Protein AF-A0A545AIR9-F1 (afdb_monomer_lite)

Foldseek 3Di:
DPPDDLVNLLVVLVPDDLVVLVVVLLVLCQVVVNLVLLVVVVCPQPVVVVCPVPVPPVVVQRPGSVSSVVVSCVRCPPHNPPCSVVSSVSSSVSCSVRVD

Organism: NCBI:txid2593070

Structure (mmCIF, N/CA/C/O backbone):
data_AF-A0A545AIR9-F1
#
_entry.id   AF-A0A545AIR9-F1
#
loop_
_atom_site.group_PDB
_atom_site.id
_atom_site.type_symbol
_atom_site.label_atom_id
_atom_site.label_alt_id
_atom_site.label_comp_id
_atom_site.label_asym_id
_atom_site.label_entity_id
_atom_site.label_seq_id
_atom_site.pdbx_PDB_ins_code
_atom_site.Cartn_x
_atom_site.Cartn_y
_atom_site.Cartn_z
_atom_site.occupancy
_atom_site.B_iso_or_equiv
_atom_site.auth_seq_id
_atom_site.auth_comp_id
_atom_site.auth_asym_id
_atom_site.auth_atom_id
_atom_site.pdbx_PDB_model_num
ATOM 1 N N . MET A 1 1 ? -27.197 -7.220 1.817 1.00 40.97 1 MET A N 1
ATOM 2 C CA . MET A 1 1 ? -25.726 -7.327 1.922 1.00 40.97 1 MET A CA 1
ATOM 3 C C . MET A 1 1 ? -25.235 -8.193 0.776 1.00 40.97 1 MET A C 1
ATOM 5 O O . MET A 1 1 ? -25.567 -9.371 0.758 1.00 40.97 1 MET A O 1
ATOM 9 N N . ARG A 1 2 ? -24.534 -7.628 -0.218 1.00 50.12 2 ARG A N 1
ATOM 10 C CA . ARG A 1 2 ? -23.769 -8.460 -1.160 1.00 50.12 2 ARG A CA 1
ATOM 11 C C . ARG A 1 2 ? -22.591 -9.009 -0.360 1.00 50.12 2 ARG A C 1
ATOM 13 O O . ARG A 1 2 ? -21.792 -8.217 0.120 1.00 50.12 2 ARG A O 1
ATOM 20 N N . LYS A 1 3 ? -22.534 -10.325 -0.151 1.00 56.06 3 LYS A N 1
ATOM 21 C CA . LYS A 1 3 ? -21.275 -10.964 0.223 1.00 56.06 3 LYS A CA 1
ATOM 22 C C . LYS A 1 3 ? -20.418 -10.914 -1.033 1.00 56.06 3 LYS A C 1
ATOM 24 O O . LYS A 1 3 ? -20.810 -11.475 -2.048 1.00 56.06 3 LYS A O 1
ATOM 29 N N . THR A 1 4 ? -19.368 -10.117 -0.997 1.00 59.84 4 THR A N 1
ATOM 30 C CA . THR A 1 4 ? -18.336 -10.087 -2.022 1.00 59.84 4 THR A CA 1
ATOM 31 C C . THR A 1 4 ? -17.612 -11.434 -1.977 1.00 59.84 4 THR A C 1
ATOM 33 O O . THR A 1 4 ? -17.196 -11.892 -0.910 1.00 59.84 4 THR A O 1
ATOM 36 N N . ASP A 1 5 ? -17.617 -12.157 -3.097 1.00 74.69 5 ASP A N 1
ATOM 37 C CA . ASP A 1 5 ? -16.937 -13.443 -3.213 1.00 74.69 5 ASP A CA 1
ATOM 38 C C . ASP A 1 5 ? -15.429 -13.178 -3.334 1.00 74.69 5 ASP A C 1
ATOM 40 O O . ASP A 1 5 ? -15.006 -12.647 -4.360 1.00 74.69 5 ASP A O 1
ATOM 44 N N . PRO A 1 6 ? -14.585 -13.594 -2.372 1.00 71.75 6 PRO A N 1
ATOM 45 C CA . PRO A 1 6 ? -13.173 -13.195 -2.333 1.00 71.75 6 PRO A CA 1
ATOM 46 C C . PRO A 1 6 ? -12.377 -13.618 -3.579 1.00 71.75 6 PRO A C 1
ATOM 48 O O . PRO A 1 6 ? -11.421 -12.94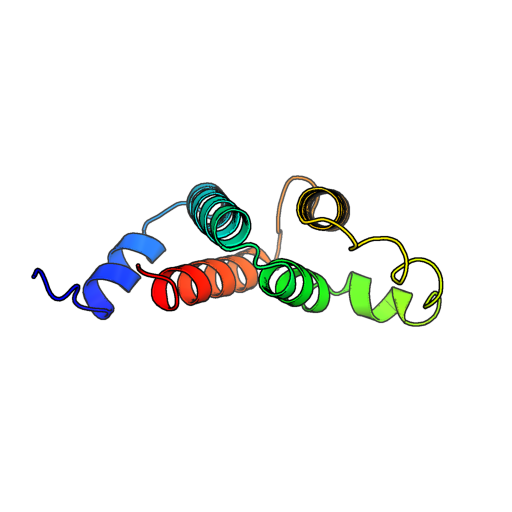6 -3.959 1.00 71.75 6 PRO A O 1
ATOM 51 N N . MET A 1 7 ? -12.779 -14.703 -4.254 1.00 73.25 7 MET A N 1
ATOM 52 C CA . MET A 1 7 ? -12.196 -15.094 -5.546 1.00 73.25 7 MET A CA 1
ATOM 53 C C . MET A 1 7 ? -12.572 -14.133 -6.684 1.00 73.25 7 MET A C 1
ATOM 55 O O . MET A 1 7 ? -11.746 -13.871 -7.555 1.00 73.25 7 MET A O 1
ATOM 59 N N . SER A 1 8 ? -13.794 -13.597 -6.677 1.00 78.31 8 SER A N 1
ATOM 60 C CA . SER A 1 8 ? -14.249 -12.605 -7.656 1.00 78.31 8 SER A CA 1
ATOM 61 C C . SER A 1 8 ? -13.571 -11.254 -7.430 1.00 78.31 8 SER A C 1
ATOM 63 O O . SER A 1 8 ? -13.201 -10.589 -8.399 1.00 78.31 8 SER A O 1
ATOM 65 N N . ASP A 1 9 ? -13.353 -10.859 -6.173 1.00 87.06 9 ASP A N 1
ATOM 66 C CA . ASP A 1 9 ? -12.605 -9.642 -5.846 1.00 87.06 9 ASP A CA 1
ATOM 67 C C . ASP A 1 9 ? -11.134 -9.760 -6.245 1.00 87.06 9 ASP A C 1
ATOM 69 O O . ASP A 1 9 ? -10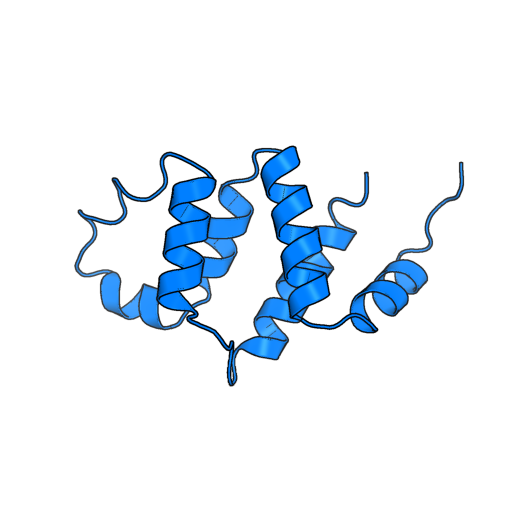.603 -8.847 -6.875 1.00 87.06 9 ASP A O 1
ATOM 73 N N . LEU A 1 10 ? -10.494 -10.904 -5.974 1.00 90.62 10 LEU A N 1
ATOM 74 C CA . LEU A 1 10 ? -9.121 -11.162 -6.410 1.00 90.62 10 LEU A CA 1
ATOM 75 C C . LEU A 1 10 ? -8.991 -11.058 -7.934 1.00 90.62 10 LEU A C 1
ATOM 77 O O . LEU A 1 10 ? -8.132 -10.328 -8.412 1.00 90.62 10 LEU A O 1
ATOM 81 N N . ALA A 1 11 ? -9.866 -11.722 -8.694 1.00 90.88 11 ALA A N 1
ATOM 82 C CA . ALA A 1 11 ? -9.840 -11.656 -10.157 1.00 90.88 11 ALA A CA 1
ATOM 83 C C . ALA A 1 11 ? -10.090 -10.231 -10.689 1.00 90.88 11 ALA A C 1
ATOM 85 O O . ALA A 1 11 ? -9.492 -9.818 -11.680 1.00 90.88 11 ALA A O 1
ATOM 86 N N . THR A 1 12 ? -10.952 -9.462 -10.017 1.00 93.00 12 THR A N 1
ATOM 87 C CA . THR A 1 12 ? -11.232 -8.065 -10.380 1.00 93.00 12 THR A CA 1
ATOM 88 C C . THR A 1 12 ? -10.027 -7.165 -10.124 1.00 93.00 12 THR A C 1
ATOM 90 O O . THR A 1 12 ? -9.734 -6.292 -10.938 1.00 93.00 12 THR A O 1
ATOM 93 N N . LEU A 1 13 ? -9.332 -7.361 -9.002 1.00 94.75 13 LEU A N 1
ATOM 94 C CA . LEU A 1 13 ? -8.137 -6.599 -8.649 1.00 94.75 13 LEU A CA 1
ATOM 95 C C . LEU A 1 13 ? -6.941 -6.981 -9.527 1.00 94.75 13 LEU A C 1
ATOM 97 O O . LEU A 1 13 ? -6.238 -6.097 -10.005 1.00 94.75 13 LEU A O 1
ATOM 101 N N . ASP A 1 14 ? -6.735 -8.269 -9.791 1.00 94.06 14 ASP A N 1
ATOM 102 C CA . ASP A 1 14 ? -5.619 -8.759 -10.609 1.00 94.06 14 ASP A CA 1
ATOM 103 C C . ASP A 1 14 ? -5.678 -8.243 -12.058 1.00 94.06 14 ASP A C 1
ATOM 105 O O . ASP A 1 14 ? -4.648 -7.975 -12.676 1.00 94.06 14 ASP A O 1
ATOM 109 N N . ALA A 1 15 ? -6.885 -7.983 -12.571 1.00 95.38 15 ALA A N 1
ATOM 110 C CA . ALA A 1 15 ? -7.100 -7.380 -13.885 1.00 95.38 15 ALA A CA 1
ATOM 111 C C . ALA A 1 15 ? -6.700 -5.888 -13.987 1.00 95.38 15 ALA A C 1
ATOM 113 O O . ALA A 1 15 ? -6.670 -5.342 -15.092 1.00 95.38 15 ALA A O 1
ATOM 114 N N . LEU A 1 16 ? -6.426 -5.200 -12.871 1.00 96.06 16 LEU A N 1
ATOM 115 C CA . LEU A 1 16 ? -6.058 -3.776 -12.857 1.00 96.06 16 LEU A CA 1
ATOM 116 C C . LEU A 1 16 ? -4.583 -3.556 -13.223 1.00 96.06 16 LEU A C 1
ATOM 118 O O . LEU A 1 16 ? -3.766 -4.463 -13.143 1.00 96.06 16 LEU A O 1
ATOM 122 N N . SER A 1 17 ? -4.183 -2.339 -13.595 1.00 95.12 17 SER A N 1
ATOM 123 C CA . SER A 1 17 ? -2.754 -2.011 -13.734 1.00 95.12 17 SER A CA 1
ATOM 124 C C . SER A 1 17 ? -2.077 -1.873 -12.359 1.00 95.12 17 SER A C 1
ATOM 126 O O . SER A 1 17 ? -2.746 -1.750 -11.332 1.00 95.12 17 SER A O 1
ATOM 128 N N . THR A 1 18 ? -0.740 -1.898 -12.313 1.00 93.69 18 THR A N 1
ATOM 129 C CA . THR A 1 18 ? -0.007 -1.790 -11.036 1.00 93.69 18 THR A CA 1
ATOM 130 C C . THR A 1 18 ? -0.224 -0.417 -10.418 1.00 93.69 18 THR A C 1
ATOM 132 O O . THR A 1 18 ? -0.388 -0.289 -9.208 1.00 93.69 18 THR A O 1
ATOM 135 N N . GLU A 1 19 ? -0.277 0.601 -11.273 1.00 93.06 19 GLU A N 1
ATOM 136 C CA . GLU A 1 19 ? -0.619 1.968 -10.910 1.00 93.06 19 GLU A CA 1
ATOM 137 C C . GLU A 1 19 ? -2.023 2.064 -10.299 1.00 93.06 19 GLU A C 1
ATOM 139 O O . GLU A 1 19 ? -2.171 2.618 -9.214 1.00 93.06 19 GLU A O 1
ATOM 144 N N . GLU A 1 20 ? -3.029 1.441 -10.917 1.00 95.31 20 GLU A N 1
ATOM 145 C CA . GLU A 1 20 ? -4.393 1.421 -10.375 1.00 95.31 20 GLU A CA 1
ATOM 146 C C . GLU A 1 20 ? -4.464 0.702 -9.020 1.00 95.31 20 GLU A C 1
ATOM 148 O O . GLU A 1 20 ? -5.152 1.154 -8.101 1.00 95.31 20 GLU A O 1
ATOM 153 N N . LEU A 1 21 ? -3.746 -0.416 -8.870 1.00 96.31 21 LEU A N 1
ATOM 154 C CA . LEU A 1 21 ? -3.654 -1.148 -7.605 1.00 96.31 21 LEU A CA 1
ATOM 155 C C . LEU A 1 21 ? -3.004 -0.306 -6.508 1.00 96.31 21 LEU A C 1
ATOM 157 O O . LEU A 1 21 ? -3.536 -0.223 -5.398 1.00 96.31 21 LEU A O 1
ATOM 161 N N . ARG A 1 22 ? -1.885 0.347 -6.830 1.00 94.75 22 ARG A N 1
ATOM 162 C CA . ARG A 1 22 ? -1.175 1.253 -5.929 1.00 94.75 22 ARG A CA 1
ATOM 163 C C . ARG A 1 22 ? -2.078 2.384 -5.479 1.00 94.75 22 ARG A C 1
ATOM 165 O O . ARG A 1 22 ? -2.214 2.602 -4.282 1.00 94.75 22 ARG A O 1
ATOM 172 N N . ASP A 1 23 ? -2.698 3.091 -6.414 1.00 95.00 23 ASP A N 1
ATOM 173 C CA 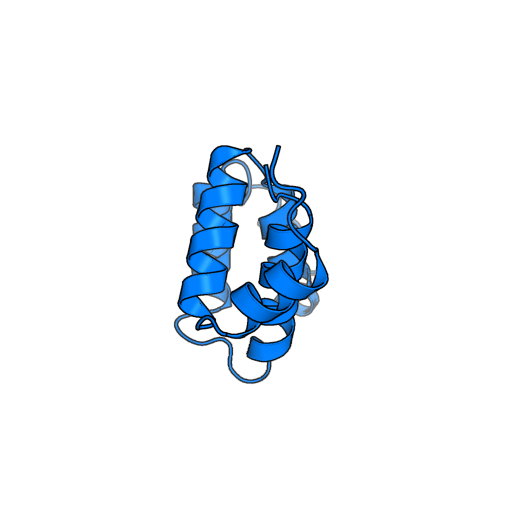. ASP A 1 23 ? -3.476 4.286 -6.106 1.00 95.00 23 ASP A CA 1
ATOM 174 C C . ASP A 1 23 ? -4.684 3.938 -5.224 1.00 95.00 23 ASP A C 1
ATOM 176 O O . ASP A 1 23 ? -4.967 4.638 -4.246 1.00 95.00 23 ASP A O 1
ATOM 180 N N . ARG A 1 24 ? -5.338 2.795 -5.479 1.00 95.94 24 ARG A N 1
ATOM 181 C CA . ARG A 1 24 ? -6.405 2.275 -4.610 1.00 95.94 24 ARG A CA 1
ATOM 182 C C . ARG A 1 24 ? -5.890 1.898 -3.224 1.00 95.94 24 ARG A C 1
ATOM 184 O O . ARG A 1 24 ? -6.498 2.305 -2.234 1.00 95.94 24 ARG A O 1
ATOM 191 N N . ALA A 1 25 ? -4.788 1.151 -3.135 1.00 96.00 25 ALA A N 1
ATOM 192 C CA . ALA A 1 25 ? -4.213 0.735 -1.856 1.00 96.00 25 ALA A CA 1
ATOM 193 C C . ALA A 1 25 ? -3.752 1.947 -1.029 1.00 96.00 25 ALA A C 1
ATOM 195 O O . ALA A 1 25 ? -4.062 2.040 0.156 1.00 96.00 25 ALA A O 1
ATOM 196 N N . PHE A 1 26 ? -3.111 2.927 -1.666 1.00 95.38 26 PHE A N 1
ATOM 197 C CA . PHE A 1 26 ? -2.612 4.148 -1.033 1.00 95.38 26 PHE A CA 1
ATOM 198 C C . PHE A 1 26 ? -3.760 5.033 -0.558 1.00 95.38 26 PHE A C 1
ATOM 200 O O . PHE A 1 26 ? -3.741 5.509 0.574 1.00 95.38 26 PHE A O 1
ATOM 207 N N . SER A 1 27 ? -4.787 5.225 -1.392 1.00 95.00 27 SER A N 1
ATOM 208 C CA . SER A 1 27 ? -5.993 5.963 -1.007 1.00 95.00 27 SER A CA 1
ATOM 209 C C . SER A 1 27 ? -6.670 5.322 0.207 1.00 95.00 27 SER A C 1
ATOM 211 O O . SER A 1 27 ? -7.054 6.011 1.158 1.00 95.00 27 SER A O 1
ATOM 213 N N . ARG A 1 28 ? -6.753 3.987 0.214 1.00 95.06 28 ARG A N 1
ATOM 214 C CA . ARG A 1 28 ? -7.336 3.210 1.306 1.00 95.06 28 ARG A CA 1
ATOM 215 C C . ARG A 1 28 ? -6.525 3.325 2.594 1.00 95.06 28 ARG A C 1
ATOM 217 O O . ARG A 1 28 ? -7.100 3.677 3.622 1.00 95.06 28 ARG A O 1
ATOM 224 N N . ALA A 1 29 ? -5.217 3.101 2.524 1.00 94.62 29 ALA A N 1
ATOM 225 C CA . ALA A 1 29 ? -4.310 3.213 3.662 1.00 94.62 29 ALA A CA 1
ATOM 226 C C . ALA A 1 29 ? -4.302 4.633 4.238 1.00 94.62 29 ALA A C 1
ATOM 228 O O . ALA A 1 29 ? -4.437 4.817 5.446 1.00 94.62 29 ALA A O 1
ATOM 229 N N . ARG A 1 30 ? -4.274 5.658 3.376 1.00 93.25 30 ARG A N 1
ATOM 230 C CA . ARG A 1 30 ? -4.367 7.066 3.787 1.00 93.25 30 ARG A CA 1
ATOM 231 C C . ARG A 1 30 ? -5.671 7.368 4.520 1.00 93.25 30 ARG A C 1
ATOM 233 O O . ARG A 1 30 ? -5.647 8.054 5.536 1.00 93.25 30 ARG A O 1
ATOM 240 N N . LYS A 1 31 ? -6.804 6.862 4.024 1.00 92.50 31 LYS A N 1
ATOM 241 C CA . LYS A 1 31 ? -8.117 7.056 4.658 1.00 92.50 31 LYS A CA 1
ATOM 242 C C . LYS A 1 31 ? -8.197 6.398 6.040 1.00 92.50 31 LYS A C 1
ATOM 244 O O . LYS A 1 31 ? -8.860 6.941 6.918 1.00 92.50 31 LYS A O 1
ATOM 249 N N . HIS A 1 32 ? -7.538 5.255 6.218 1.00 90.81 32 HIS A N 1
ATOM 250 C CA . HIS A 1 32 ? -7.519 4.503 7.478 1.00 90.81 32 HIS A CA 1
ATOM 251 C C . HIS A 1 32 ? -6.395 4.907 8.435 1.00 90.81 32 HIS A C 1
ATOM 253 O O . HIS A 1 32 ? -6.377 4.453 9.573 1.00 90.81 32 HIS A O 1
ATOM 259 N N . GLY A 1 33 ? -5.476 5.775 8.011 1.00 91.19 33 GLY A N 1
ATOM 260 C CA . GLY A 1 33 ? -4.340 6.166 8.841 1.00 91.19 33 GLY A CA 1
ATOM 261 C C . GLY A 1 33 ? -3.241 5.099 8.928 1.00 91.19 33 GLY A C 1
ATOM 262 O O . GLY A 1 33 ? -2.461 5.098 9.877 1.00 91.19 33 GLY A O 1
ATOM 263 N N . ASP A 1 34 ? -3.194 4.168 7.976 1.00 92.81 34 ASP A N 1
ATOM 264 C CA . ASP A 1 34 ? -2.363 2.967 8.049 1.00 92.81 34 ASP A CA 1
ATOM 265 C C . ASP A 1 34 ? -0.928 3.236 7.578 1.00 92.81 34 ASP A C 1
ATOM 267 O O . ASP A 1 34 ? -0.545 2.961 6.442 1.00 92.81 34 ASP A O 1
ATOM 271 N N . ILE A 1 35 ? -0.129 3.815 8.473 1.00 89.62 35 ILE A N 1
ATOM 272 C CA . ILE A 1 35 ? 1.303 4.064 8.253 1.00 89.62 35 ILE A CA 1
ATOM 273 C C . ILE A 1 35 ? 2.081 2.737 8.137 1.00 89.62 35 ILE A C 1
ATOM 275 O O . ILE A 1 35 ? 3.060 2.655 7.395 1.00 89.62 35 ILE A O 1
ATOM 279 N N . GLY A 1 36 ? 1.627 1.683 8.826 1.00 88.88 36 GLY A N 1
ATOM 280 C CA . GLY A 1 36 ? 2.278 0.370 8.843 1.00 88.88 36 GLY A CA 1
ATOM 281 C C . GLY A 1 36 ? 2.291 -0.313 7.476 1.00 88.88 36 GLY A C 1
ATOM 282 O O . GLY A 1 36 ? 3.285 -0.942 7.115 1.00 88.88 36 GLY A O 1
ATOM 283 N N . PHE A 1 37 ? 1.235 -0.129 6.678 1.00 92.69 37 PHE A N 1
ATOM 284 C CA . PHE A 1 37 ? 1.199 -0.588 5.290 1.00 92.69 37 PHE A CA 1
ATOM 285 C C . PHE A 1 37 ? 2.384 -0.062 4.467 1.00 92.69 37 PHE A C 1
ATOM 287 O O . PHE A 1 37 ? 3.061 -0.841 3.796 1.00 92.69 37 PHE A O 1
ATOM 294 N N . PHE A 1 38 ? 2.674 1.239 4.543 1.00 91.12 38 PHE A N 1
ATOM 295 C CA . PHE A 1 38 ? 3.759 1.846 3.769 1.00 91.12 38 PHE A CA 1
ATOM 296 C C . PHE A 1 38 ? 5.135 1.375 4.241 1.00 91.12 38 PHE A C 1
ATOM 298 O O . PHE A 1 38 ? 5.988 1.063 3.410 1.00 91.12 38 PHE A O 1
ATOM 305 N N . TRP A 1 39 ? 5.333 1.239 5.555 1.00 87.81 39 TRP A N 1
ATOM 306 C CA . TRP A 1 39 ? 6.564 0.662 6.094 1.00 87.81 39 TRP A CA 1
ATOM 307 C C . TRP A 1 39 ? 6.789 -0.765 5.614 1.00 87.81 39 TRP A C 1
ATOM 309 O O . TRP A 1 39 ? 7.879 -1.081 5.147 1.00 87.81 39 TRP A O 1
ATOM 319 N N . ASN A 1 40 ? 5.742 -1.592 5.604 1.00 88.50 40 ASN A N 1
ATOM 320 C CA . ASN A 1 40 ? 5.859 -2.961 5.117 1.00 88.50 40 ASN A CA 1
ATOM 321 C C . ASN A 1 40 ? 6.248 -3.043 3.634 1.00 88.50 40 ASN A C 1
ATOM 323 O O . ASN A 1 40 ? 6.878 -4.014 3.216 1.00 88.50 40 ASN A O 1
ATOM 327 N N . LEU A 1 41 ? 5.863 -2.055 2.824 1.00 89.81 41 LEU A N 1
ATOM 328 C CA . LEU A 1 41 ? 6.311 -1.967 1.437 1.00 89.81 41 LEU A CA 1
ATOM 329 C C . LEU A 1 41 ? 7.790 -1.575 1.352 1.00 89.81 41 LEU A C 1
ATOM 331 O O . LEU A 1 41 ? 8.539 -2.200 0.602 1.00 89.81 41 LEU A O 1
ATOM 335 N N . ILE A 1 42 ? 8.217 -0.582 2.137 1.00 86.06 42 ILE A N 1
ATOM 336 C CA . ILE A 1 42 ? 9.607 -0.109 2.172 1.00 86.06 42 ILE A CA 1
ATOM 337 C C . ILE A 1 42 ? 10.549 -1.222 2.641 1.00 86.06 42 ILE A C 1
ATOM 339 O O . ILE A 1 42 ? 11.571 -1.458 2.007 1.00 86.06 42 ILE A O 1
ATOM 343 N N . GLU A 1 43 ? 10.192 -1.985 3.673 1.00 82.75 43 GLU A N 1
ATOM 344 C CA . GLU A 1 43 ? 11.000 -3.107 4.183 1.00 82.75 43 GLU A CA 1
ATOM 345 C C . GLU A 1 43 ? 11.260 -4.209 3.141 1.00 82.75 43 GLU A C 1
ATOM 347 O O . GLU A 1 43 ? 12.213 -4.979 3.263 1.00 82.75 43 GLU A O 1
ATOM 352 N N . ARG A 1 44 ? 10.428 -4.298 2.097 1.00 82.06 44 ARG A N 1
ATOM 353 C CA . ARG A 1 44 ? 10.600 -5.270 1.006 1.00 82.06 44 ARG A CA 1
ATOM 354 C C . ARG A 1 44 ? 11.614 -4.815 -0.042 1.00 82.06 44 ARG A C 1
ATOM 356 O O . ARG A 1 44 ? 12.040 -5.641 -0.847 1.00 82.06 44 ARG A O 1
ATOM 363 N N . LEU A 1 45 ? 11.992 -3.536 -0.059 1.00 78.12 45 LEU A N 1
ATOM 364 C CA . LEU A 1 45 ? 12.966 -3.009 -1.010 1.00 78.12 45 LEU A CA 1
ATOM 365 C C . LEU A 1 45 ? 14.391 -3.453 -0.638 1.00 78.12 45 LEU A C 1
ATOM 367 O O . LEU A 1 45 ? 14.767 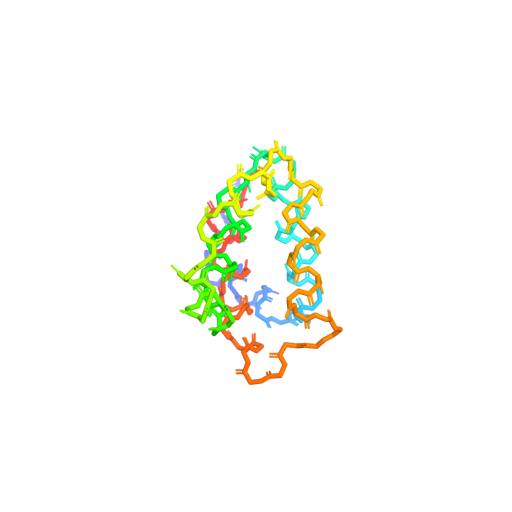-3.405 0.533 1.00 78.12 45 LEU A O 1
ATOM 371 N N . PRO A 1 46 ? 15.231 -3.826 -1.623 1.00 66.38 46 PRO A N 1
ATOM 372 C CA . PRO A 1 46 ? 16.618 -4.217 -1.366 1.00 66.38 46 PRO A CA 1
ATOM 373 C C . PRO A 1 46 ? 17.449 -3.075 -0.756 1.00 66.38 46 PRO A C 1
ATOM 375 O O . PRO A 1 46 ? 18.335 -3.339 0.052 1.00 66.38 46 PRO A O 1
ATOM 378 N N . ALA A 1 47 ? 17.122 -1.816 -1.073 1.00 59.94 47 ALA A N 1
ATOM 379 C CA . ALA A 1 47 ? 17.767 -0.628 -0.507 1.00 59.94 47 ALA A CA 1
ATOM 380 C C . ALA A 1 47 ? 17.625 -0.519 1.024 1.00 59.94 47 ALA A C 1
ATOM 382 O O . ALA A 1 47 ? 18.478 0.081 1.668 1.00 59.94 47 ALA A O 1
ATOM 383 N N . SER A 1 48 ? 16.602 -1.144 1.611 1.00 55.75 48 SER A N 1
ATOM 384 C CA . SER A 1 48 ? 16.342 -1.132 3.056 1.00 55.75 48 SER A CA 1
ATOM 385 C C . SER A 1 48 ? 17.315 -2.004 3.857 1.00 55.75 48 SER A C 1
ATOM 387 O O . SER A 1 48 ? 17.425 -1.831 5.064 1.00 55.75 48 SER A O 1
ATOM 389 N N . ARG A 1 49 ? 18.036 -2.928 3.202 1.00 51.00 49 ARG A N 1
ATOM 390 C CA . ARG A 1 49 ? 19.069 -3.772 3.839 1.00 51.00 49 ARG A CA 1
ATOM 391 C C . ARG A 1 49 ? 20.459 -3.138 3.836 1.00 51.00 49 ARG A C 1
ATOM 393 O O . ARG A 1 49 ? 21.266 -3.405 4.715 1.00 51.00 49 ARG A O 1
ATOM 400 N N . GLU A 1 50 ? 20.746 -2.272 2.868 1.00 47.12 50 GLU A N 1
ATOM 401 C CA . GLU A 1 50 ? 22.045 -1.587 2.778 1.00 47.12 50 GLU A CA 1
ATOM 402 C C . GLU A 1 50 ? 22.118 -0.381 3.741 1.00 47.12 50 GLU A C 1
ATOM 404 O O . GLU A 1 50 ? 23.202 0.070 4.113 1.00 47.12 50 GLU A O 1
ATOM 409 N N . THR A 1 51 ? 20.966 0.141 4.176 1.00 47.16 51 THR A N 1
ATOM 410 C CA . THR A 1 51 ? 20.840 1.293 5.084 1.00 47.16 51 THR A CA 1
ATOM 411 C C . THR A 1 51 ? 20.691 0.917 6.559 1.00 47.16 51 THR A C 1
ATOM 413 O O . THR A 1 51 ? 20.613 1.819 7.391 1.00 47.16 51 THR A O 1
ATOM 416 N N . GLU A 1 52 ? 20.771 -0.372 6.923 1.00 48.91 52 GLU A N 1
ATOM 417 C CA . GLU A 1 52 ? 20.832 -0.841 8.326 1.00 48.91 52 GLU A CA 1
ATOM 418 C C . GLU A 1 52 ? 22.061 -0.281 9.087 1.00 48.91 52 GLU A C 1
ATOM 420 O O . GLU A 1 52 ? 22.176 -0.415 10.301 1.00 48.91 52 GLU A O 1
ATOM 425 N N . SER A 1 53 ? 22.980 0.390 8.381 1.00 48.28 53 SER A N 1
ATOM 426 C CA . SER A 1 53 ? 24.123 1.116 8.952 1.00 48.28 53 SER A CA 1
ATOM 427 C C . SER A 1 53 ? 23.839 2.594 9.283 1.00 48.28 53 SER A C 1
ATOM 429 O O . SER A 1 53 ? 24.727 3.263 9.806 1.00 48.28 53 SER A O 1
ATOM 431 N N . ASN A 1 54 ? 22.652 3.134 8.966 1.00 45.00 54 ASN A N 1
ATOM 432 C CA . ASN A 1 54 ? 22.322 4.561 9.126 1.00 45.00 54 ASN A CA 1
ATOM 433 C C . ASN A 1 54 ? 20.987 4.777 9.875 1.00 45.00 54 ASN A C 1
ATOM 435 O O . ASN A 1 54 ? 20.128 5.563 9.468 1.00 45.00 54 ASN A O 1
ATOM 439 N N . ASP A 1 55 ? 20.848 4.048 10.986 1.00 52.91 55 ASP A N 1
ATOM 440 C CA . ASP A 1 55 ? 19.689 3.929 11.892 1.00 52.91 55 ASP A CA 1
ATOM 441 C C . ASP A 1 55 ? 19.160 5.269 12.465 1.00 52.91 55 ASP A C 1
ATOM 443 O O . ASP A 1 55 ? 18.048 5.347 12.978 1.00 52.91 55 ASP A O 1
ATOM 447 N N . GLU A 1 56 ? 19.905 6.370 12.331 1.00 50.81 56 GLU A N 1
ATOM 448 C CA . GLU A 1 56 ? 19.532 7.675 12.897 1.00 50.81 56 GLU A CA 1
ATOM 449 C C . GLU A 1 56 ? 18.553 8.484 12.017 1.00 50.81 56 GLU A C 1
ATOM 451 O O . GLU A 1 56 ? 17.736 9.247 12.535 1.00 50.81 56 GLU A O 1
ATOM 456 N N . SER A 1 57 ? 18.578 8.322 10.687 1.00 50.97 57 SER A N 1
ATOM 457 C CA . SER A 1 57 ? 17.779 9.174 9.782 1.00 50.97 57 SER A CA 1
ATOM 458 C C . SER A 1 57 ? 16.358 8.645 9.533 1.00 50.97 57 SER A C 1
ATOM 460 O O . SER A 1 57 ? 15.420 9.435 9.385 1.00 50.97 57 SER A O 1
ATOM 462 N N . LEU A 1 58 ? 16.167 7.321 9.576 1.00 53.47 58 LEU A N 1
ATOM 463 C CA . LEU A 1 58 ? 14.851 6.681 9.435 1.00 53.47 58 LEU A CA 1
ATOM 464 C C . LEU A 1 58 ? 13.949 6.903 10.660 1.00 53.47 58 LEU A C 1
ATOM 466 O O . LEU A 1 58 ? 12.732 6.882 10.525 1.00 53.47 58 LEU A O 1
ATOM 470 N N . GLY A 1 59 ? 14.516 7.194 11.837 1.00 51.31 59 GLY A N 1
ATOM 471 C CA . GLY A 1 59 ? 13.738 7.525 13.037 1.00 51.31 59 GLY A CA 1
ATOM 472 C C . GLY A 1 59 ? 12.972 8.854 12.946 1.00 51.31 59 GLY A C 1
ATOM 473 O O . GLY A 1 59 ? 12.034 9.069 13.710 1.00 51.31 59 GLY A O 1
ATOM 474 N N . THR A 1 60 ? 13.346 9.739 12.010 1.00 53.75 60 THR A N 1
ATOM 475 C CA . THR A 1 60 ? 12.659 11.025 11.775 1.00 53.75 60 THR A CA 1
ATOM 476 C C . THR A 1 60 ? 11.703 10.961 10.579 1.00 53.75 60 THR A C 1
ATOM 478 O O . THR A 1 60 ? 10.606 11.519 10.640 1.00 53.75 60 THR A O 1
ATOM 481 N N . VAL A 1 61 ? 12.085 10.258 9.505 1.00 58.88 61 VAL A N 1
ATOM 482 C CA . VAL A 1 61 ? 11.249 10.066 8.309 1.00 58.88 61 VAL A CA 1
ATOM 483 C C . VAL A 1 61 ? 10.181 9.019 8.614 1.00 58.88 61 VAL A C 1
ATOM 485 O O . VAL A 1 61 ? 10.485 7.839 8.693 1.00 58.88 61 VAL A O 1
ATOM 488 N N . GLY A 1 62 ? 8.925 9.432 8.803 1.00 61.88 62 GLY A N 1
ATOM 489 C CA . GLY A 1 62 ? 7.849 8.489 9.149 1.00 61.88 62 GLY A CA 1
ATOM 490 C C . GLY A 1 62 ? 6.775 8.991 10.099 1.00 61.88 62 GLY A C 1
ATOM 491 O O . GLY A 1 62 ? 5.839 8.250 10.397 1.00 61.88 62 GLY A O 1
ATOM 492 N N . SER A 1 63 ? 6.898 10.228 10.581 1.00 71.00 63 SER A N 1
ATOM 493 C CA . SER A 1 63 ? 5.926 10.809 11.513 1.00 71.00 63 SER A CA 1
ATOM 494 C C . SER A 1 63 ? 4.552 11.043 10.869 1.00 71.00 63 SER A C 1
ATOM 496 O O . SER A 1 63 ? 3.546 11.103 11.577 1.00 71.00 63 SER A O 1
ATOM 498 N N . SER A 1 64 ? 4.487 11.121 9.533 1.00 87.06 64 SER A N 1
ATOM 499 C CA . SER A 1 64 ? 3.254 11.341 8.770 1.00 87.06 64 SER A CA 1
ATOM 500 C C . SER A 1 64 ? 3.129 10.414 7.556 1.00 87.06 64 SER A C 1
ATOM 502 O O . SER A 1 64 ? 4.118 10.048 6.922 1.00 87.06 64 SER A O 1
ATOM 504 N N . ILE A 1 65 ? 1.886 10.123 7.150 1.00 88.56 65 ILE A N 1
ATOM 505 C CA . ILE A 1 65 ? 1.574 9.332 5.940 1.00 88.56 65 ILE A CA 1
ATOM 506 C C . ILE A 1 65 ? 2.175 9.961 4.674 1.00 88.56 65 ILE A C 1
ATOM 508 O O . ILE A 1 65 ? 2.678 9.258 3.805 1.00 88.56 65 ILE A O 1
ATOM 512 N N . GLU A 1 66 ? 2.167 11.290 4.570 1.00 90.25 66 GLU A N 1
ATOM 513 C CA . GLU A 1 66 ? 2.718 11.969 3.392 1.00 90.25 66 GLU A CA 1
ATOM 514 C C . GLU A 1 66 ? 4.243 11.830 3.303 1.00 90.25 66 GLU A C 1
ATOM 516 O O . GLU A 1 66 ? 4.780 11.714 2.203 1.00 90.25 66 GLU A O 1
ATOM 521 N N . GLU A 1 67 ? 4.934 11.794 4.445 1.00 88.31 67 GLU A N 1
ATOM 522 C CA . GLU A 1 67 ? 6.389 11.619 4.497 1.00 88.31 67 GLU A CA 1
ATOM 523 C C . GLU A 1 67 ? 6.781 10.212 4.047 1.00 88.31 67 GLU A C 1
ATOM 525 O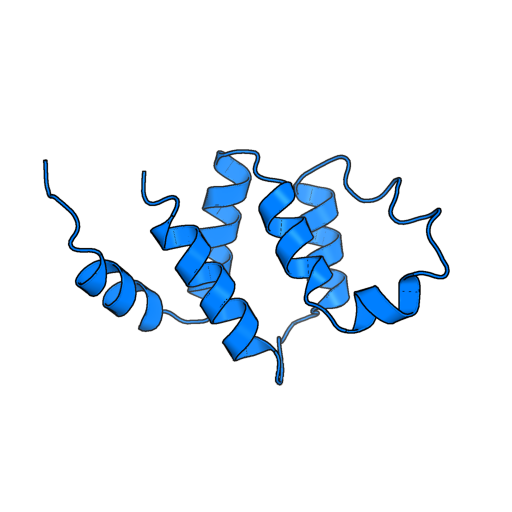 O . GLU A 1 67 ? 7.660 10.063 3.200 1.00 88.31 67 GLU A O 1
ATOM 530 N N . VAL A 1 68 ? 6.081 9.181 4.535 1.00 87.94 68 VAL A N 1
ATOM 531 C CA . VAL A 1 68 ? 6.362 7.795 4.133 1.00 87.94 68 VAL A CA 1
ATOM 532 C C . VAL A 1 68 ? 5.978 7.530 2.668 1.00 87.94 68 VAL A C 1
ATOM 534 O O . VAL A 1 68 ? 6.685 6.805 1.972 1.00 87.94 68 VAL A O 1
ATOM 537 N N . ILE A 1 69 ? 4.925 8.174 2.143 1.00 90.06 69 ILE A N 1
ATOM 538 C CA . ILE A 1 69 ? 4.600 8.139 0.704 1.00 90.06 69 ILE A CA 1
ATOM 539 C C . ILE A 1 69 ? 5.695 8.824 -0.125 1.00 90.06 69 ILE A C 1
ATOM 541 O O . ILE A 1 69 ? 6.035 8.340 -1.208 1.00 90.06 69 ILE A O 1
ATOM 545 N N . GLY A 1 70 ? 6.235 9.946 0.357 1.00 89.31 70 GLY A N 1
ATOM 546 C CA . GLY A 1 70 ? 7.357 10.641 -0.273 1.00 89.31 70 GLY A CA 1
ATOM 547 C C . GLY A 1 70 ? 8.600 9.756 -0.348 1.00 89.31 70 GLY A C 1
ATOM 548 O O . GLY A 1 70 ? 9.146 9.571 -1.434 1.00 89.31 70 GLY A O 1
ATOM 549 N N . LEU A 1 71 ? 8.971 9.135 0.776 1.00 86.75 71 LEU A N 1
ATOM 550 C CA . LEU A 1 71 ? 10.085 8.188 0.854 1.00 86.75 71 LEU A CA 1
ATOM 551 C C . LEU A 1 71 ? 9.882 7.000 -0.093 1.00 86.75 71 LEU A C 1
ATOM 553 O O . LEU A 1 71 ? 10.779 6.651 -0.852 1.00 86.75 71 LEU A O 1
ATOM 557 N N . TRP A 1 72 ? 8.685 6.409 -0.105 1.00 87.38 72 TRP A N 1
ATOM 558 C CA . TRP A 1 72 ? 8.352 5.332 -1.035 1.00 87.38 72 TRP A CA 1
ATOM 559 C C . TRP A 1 72 ? 8.608 5.734 -2.493 1.00 87.38 72 TRP A C 1
ATOM 561 O O . TRP A 1 72 ? 9.265 4.999 -3.225 1.00 87.38 72 TRP A O 1
ATOM 571 N N . ARG A 1 73 ? 8.140 6.918 -2.911 1.00 88.00 73 ARG A N 1
ATOM 572 C CA . ARG A 1 73 ? 8.352 7.425 -4.278 1.00 88.00 73 ARG A CA 1
ATOM 573 C C . ARG A 1 73 ? 9.822 7.660 -4.597 1.00 88.00 73 ARG A C 1
ATOM 575 O O . ARG A 1 73 ? 10.221 7.420 -5.730 1.00 88.00 73 ARG A O 1
ATOM 582 N N . GLU A 1 74 ? 10.606 8.133 -3.636 1.00 86.50 74 GLU A N 1
ATOM 583 C CA . GLU A 1 74 ? 12.045 8.325 -3.814 1.00 86.50 74 GLU A CA 1
ATOM 584 C C . GLU A 1 74 ? 12.761 6.986 -4.023 1.00 86.50 74 GLU A C 1
ATOM 586 O O . GLU A 1 74 ? 13.549 6.848 -4.957 1.00 86.50 74 GLU A O 1
ATOM 591 N N . LEU A 1 75 ? 12.426 5.978 -3.212 1.00 83.75 75 LEU A N 1
ATOM 592 C CA . LEU A 1 75 ? 13.056 4.661 -3.277 1.00 83.75 75 LEU A CA 1
ATOM 593 C C . LEU A 1 75 ? 12.642 3.853 -4.513 1.00 83.75 75 LEU A C 1
ATOM 595 O O . LEU A 1 75 ? 13.453 3.094 -5.042 1.00 83.75 75 LEU A O 1
ATOM 599 N N . THR A 1 76 ? 11.394 3.985 -4.973 1.00 83.25 76 THR A N 1
ATOM 600 C CA . THR A 1 76 ? 10.910 3.259 -6.159 1.00 83.25 76 THR A CA 1
ATOM 601 C C . THR A 1 76 ? 11.073 4.035 -7.459 1.00 83.25 76 THR A C 1
ATOM 603 O O . THR A 1 76 ? 11.018 3.450 -8.532 1.00 83.25 76 THR A O 1
ATOM 606 N N . GLY A 1 77 ? 11.215 5.359 -7.411 1.00 82.88 77 GLY A N 1
ATOM 607 C CA . GLY A 1 77 ? 11.184 6.196 -8.607 1.00 82.88 77 GLY A CA 1
ATOM 608 C C . GLY A 1 77 ? 9.868 6.060 -9.386 1.00 82.88 77 GLY A C 1
ATOM 609 O O . GLY A 1 77 ? 8.776 6.085 -8.811 1.00 82.88 77 GLY A O 1
ATOM 610 N N . HIS A 1 78 ? 9.975 5.944 -10.713 1.00 75.81 78 HIS A N 1
ATOM 611 C CA . HIS A 1 78 ? 8.834 5.897 -11.638 1.00 75.81 78 HIS A CA 1
ATOM 612 C C . HIS A 1 78 ? 8.406 4.480 -12.052 1.00 75.81 78 HIS A C 1
ATOM 614 O O . HIS A 1 78 ? 7.351 4.345 -12.667 1.00 75.81 78 HIS A O 1
ATOM 620 N N . ASP A 1 79 ? 9.197 3.452 -11.739 1.00 78.88 79 ASP A N 1
ATOM 621 C CA . ASP A 1 79 ? 8.966 2.074 -12.179 1.00 78.88 79 ASP A CA 1
ATOM 622 C C . ASP A 1 79 ? 9.442 1.069 -11.122 1.00 78.88 79 ASP A C 1
ATOM 624 O O . ASP A 1 79 ? 10.394 1.331 -10.392 1.00 78.88 79 ASP A O 1
ATOM 628 N N . TYR A 1 80 ? 8.782 -0.086 -11.032 1.00 83.00 80 TYR A N 1
ATOM 629 C CA . TYR A 1 80 ? 9.108 -1.112 -10.035 1.00 83.00 80 TYR A CA 1
ATOM 630 C C . TYR A 1 80 ? 10.110 -2.161 -10.527 1.00 83.00 80 TYR A C 1
ATOM 632 O O . TYR A 1 80 ? 10.584 -2.967 -9.720 1.00 83.00 80 TYR A O 1
ATOM 640 N N . GLY A 1 81 ? 10.429 -2.177 -11.823 1.00 85.94 81 GLY A N 1
ATOM 641 C CA . GLY A 1 81 ? 11.302 -3.159 -12.452 1.00 85.94 81 GLY A CA 1
ATOM 642 C C . GLY A 1 81 ? 10.928 -4.591 -12.070 1.00 85.94 81 GLY A C 1
ATOM 643 O O . GLY A 1 81 ? 9.756 -4.968 -12.027 1.00 85.94 81 GLY A O 1
ATOM 644 N N . ASP A 1 82 ? 11.934 -5.381 -11.699 1.00 86.94 82 ASP A N 1
ATOM 645 C CA . ASP A 1 82 ? 11.762 -6.782 -11.297 1.00 86.94 82 ASP A CA 1
ATOM 646 C C . ASP A 1 82 ? 10.936 -6.971 -10.009 1.00 86.94 82 ASP A C 1
ATOM 648 O O . ASP A 1 82 ? 10.496 -8.082 -9.712 1.00 86.94 82 ASP A O 1
ATOM 652 N N . GLN A 1 83 ? 10.715 -5.907 -9.227 1.00 86.06 83 GLN A N 1
ATOM 653 C CA . GLN A 1 83 ? 9.911 -5.955 -8.002 1.00 86.06 83 GLN A CA 1
ATOM 654 C C . GLN A 1 83 ? 8.418 -5.711 -8.258 1.00 86.06 83 GLN A C 1
ATOM 656 O O . GLN A 1 83 ? 7.612 -5.874 -7.338 1.00 86.06 83 GLN A O 1
ATOM 661 N N . GLU A 1 84 ? 8.018 -5.363 -9.489 1.00 90.25 84 GLU A N 1
ATOM 662 C CA . GLU A 1 84 ? 6.616 -5.097 -9.827 1.00 90.25 84 GLU A CA 1
ATOM 663 C C . GLU A 1 84 ? 5.658 -6.217 -9.374 1.00 90.25 84 GLU A C 1
ATOM 665 O O . GLU A 1 84 ? 4.668 -5.908 -8.699 1.00 90.25 84 GLU A O 1
ATOM 670 N N . PRO A 1 85 ? 5.929 -7.513 -9.643 1.00 92.38 85 PRO A N 1
ATOM 671 C CA . PRO A 1 85 ? 5.016 -8.584 -9.247 1.00 92.38 85 PRO A CA 1
ATOM 672 C C . PRO A 1 85 ? 4.856 -8.695 -7.726 1.00 92.38 85 PRO A C 1
ATOM 674 O O . PRO A 1 85 ? 3.765 -8.988 -7.232 1.00 92.38 85 PRO A O 1
ATOM 677 N N . LEU A 1 86 ? 5.928 -8.425 -6.972 1.00 91.38 86 LEU A N 1
ATOM 678 C CA . LEU A 1 86 ? 5.917 -8.459 -5.511 1.00 91.38 86 LEU A CA 1
ATOM 679 C C . LEU A 1 86 ? 5.041 -7.336 -4.942 1.00 91.38 86 LEU A C 1
ATOM 681 O O . LEU A 1 86 ? 4.234 -7.580 -4.041 1.00 91.38 86 LEU A O 1
ATOM 685 N N . PHE A 1 87 ? 5.164 -6.121 -5.480 1.00 92.75 87 PHE A N 1
ATOM 686 C CA . PHE A 1 87 ? 4.351 -4.989 -5.037 1.00 92.75 87 PHE A CA 1
ATOM 687 C C . PHE A 1 87 ? 2.896 -5.111 -5.464 1.00 92.75 87 PHE A C 1
ATOM 689 O O . PHE A 1 87 ? 2.016 -4.858 -4.642 1.00 92.75 87 PHE A O 1
ATOM 696 N N . ARG A 1 88 ? 2.617 -5.601 -6.679 1.00 95.06 88 ARG A N 1
ATOM 697 C CA . ARG A 1 88 ? 1.245 -5.941 -7.089 1.00 95.06 88 ARG A CA 1
ATOM 698 C C . ARG A 1 88 ? 0.589 -6.895 -6.102 1.00 95.06 88 ARG A C 1
ATOM 700 O O . ARG A 1 88 ? -0.521 -6.623 -5.649 1.00 95.06 88 ARG A O 1
ATOM 707 N N . ALA A 1 89 ? 1.280 -7.974 -5.734 1.00 94.50 89 ALA A N 1
ATOM 708 C CA . ALA A 1 89 ? 0.760 -8.934 -4.769 1.00 94.50 89 ALA A CA 1
ATOM 709 C C . ALA A 1 89 ? 0.467 -8.273 -3.411 1.00 94.50 89 ALA A C 1
ATOM 711 O O . ALA A 1 89 ? -0.589 -8.520 -2.831 1.00 94.50 89 ALA A O 1
ATOM 712 N N . ALA A 1 90 ? 1.351 -7.391 -2.933 1.00 93.75 90 ALA A N 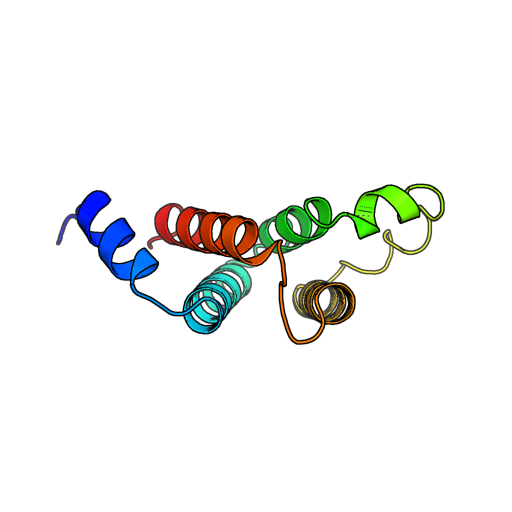1
ATOM 713 C CA . ALA A 1 90 ? 1.142 -6.650 -1.690 1.00 93.75 90 ALA A CA 1
ATOM 714 C C . ALA A 1 90 ? -0.063 -5.690 -1.760 1.00 93.75 90 ALA A C 1
ATOM 716 O O . ALA A 1 90 ? -0.838 -5.612 -0.808 1.00 93.75 90 ALA A O 1
ATOM 717 N N . PHE A 1 91 ? -0.266 -4.992 -2.882 1.00 95.62 91 PHE A N 1
ATOM 718 C CA . PHE A 1 91 ? -1.415 -4.099 -3.070 1.00 95.62 91 PHE A CA 1
ATOM 719 C C . PHE A 1 91 ? -2.738 -4.866 -3.112 1.00 95.62 91 PHE A C 1
ATOM 721 O O . PHE A 1 91 ? -3.704 -4.468 -2.460 1.00 95.62 91 PHE A O 1
ATOM 728 N N . ILE A 1 92 ? -2.781 -5.979 -3.850 1.00 95.75 92 ILE A N 1
ATOM 729 C CA . ILE A 1 92 ? -3.963 -6.843 -3.942 1.00 95.75 92 ILE A CA 1
ATOM 730 C C . ILE A 1 92 ? -4.304 -7.422 -2.565 1.00 95.75 92 ILE A C 1
ATOM 732 O O . ILE A 1 92 ? -5.450 -7.327 -2.131 1.00 95.75 92 ILE A O 1
ATOM 736 N N . ASP A 1 93 ? -3.313 -7.967 -1.856 1.00 94.62 93 ASP A N 1
ATOM 737 C CA . ASP A 1 93 ? -3.485 -8.506 -0.504 1.00 94.62 93 ASP A CA 1
ATOM 738 C C . ASP A 1 93 ? -4.029 -7.446 0.465 1.00 94.62 93 ASP A C 1
ATOM 740 O O . ASP A 1 93 ? -4.988 -7.704 1.198 1.00 94.62 93 ASP A O 1
ATOM 744 N N . TYR A 1 94 ? -3.485 -6.227 0.413 1.00 95.38 94 TYR A N 1
ATOM 745 C CA . TYR A 1 94 ? -3.956 -5.122 1.240 1.00 95.38 94 TYR A CA 1
ATOM 746 C C . TYR A 1 94 ? -5.419 -4.765 0.959 1.00 95.38 94 TYR A C 1
ATOM 748 O O . TYR A 1 94 ? -6.219 -4.643 1.891 1.00 95.38 94 TYR A O 1
ATOM 756 N N . LEU A 1 95 ? -5.785 -4.634 -0.319 1.00 94.38 95 LEU A N 1
ATOM 757 C CA . LEU A 1 95 ? -7.141 -4.283 -0.744 1.00 94.38 95 LEU A CA 1
ATOM 758 C C . LEU A 1 95 ? -8.165 -5.363 -0.385 1.00 94.38 95 LEU A C 1
ATOM 760 O O . LEU A 1 95 ? -9.266 -5.022 0.043 1.00 94.38 95 LEU A O 1
ATOM 764 N N . LEU A 1 96 ? -7.799 -6.643 -0.497 1.00 93.38 96 LEU A N 1
ATOM 765 C CA . LEU A 1 96 ? -8.655 -7.759 -0.085 1.00 93.38 96 LEU A CA 1
ATOM 766 C C . LEU A 1 96 ? -8.877 -7.781 1.431 1.00 93.38 96 LEU A C 1
ATOM 768 O O . LEU A 1 96 ? -9.997 -8.010 1.885 1.00 93.38 96 LEU A O 1
ATOM 772 N N . LYS A 1 97 ? -7.832 -7.511 2.222 1.00 91.38 97 LYS A N 1
ATOM 773 C CA . LYS A 1 97 ? -7.921 -7.466 3.692 1.00 91.38 97 LYS A CA 1
ATOM 774 C C . LYS A 1 97 ? -8.716 -6.270 4.214 1.00 91.38 97 LYS A C 1
ATOM 776 O O . LYS A 1 97 ? -9.293 -6.360 5.291 1.00 91.38 97 LYS A O 1
ATOM 781 N N . HIS A 1 98 ? -8.765 -5.178 3.453 1.00 90.19 98 HIS A N 1
ATOM 782 C CA . HIS A 1 98 ? -9.400 -3.919 3.852 1.00 90.19 98 HIS A CA 1
ATOM 783 C C . HIS A 1 98 ? -10.583 -3.561 2.943 1.00 90.19 98 HIS A C 1
ATOM 785 O O . HIS A 1 98 ? -10.807 -2.391 2.617 1.00 90.19 98 HIS A O 1
ATOM 791 N N . ALA A 1 99 ? -11.354 -4.560 2.514 1.00 78.25 99 ALA A N 1
ATOM 792 C CA . ALA A 1 99 ? -12.524 -4.401 1.654 1.00 78.25 99 ALA A CA 1
ATOM 793 C C . ALA A 1 99 ? -13.772 -3.859 2.400 1.00 78.25 99 ALA A C 1
ATOM 795 O O . ALA A 1 99 ? -14.853 -4.406 2.240 1.00 78.25 99 ALA A O 1
ATOM 796 N N . GLU A 1 100 ? -13.652 -2.796 3.214 1.00 61.72 100 GLU A N 1
ATOM 797 C CA . GLU A 1 100 ? -14.783 -2.140 3.927 1.00 61.72 100 GLU A CA 1
ATOM 798 C C . GLU A 1 100 ? -14.804 -0.609 3.845 1.00 61.72 100 GLU A C 1
ATOM 800 O O . GLU A 1 100 ? -13.977 0.075 4.486 1.00 61.72 100 GLU A O 1
#

Radius of gyration: 14.7 Å; chains: 1; bounding box: 50×27×27 Å

Sequence (100 aa):
MRKTDPMSDLATLDALSTEELRDRAFSRARKHGDIGFFWNLIERLPASRETESNDESLGTVGSSIEEVIGLWRELTGHDYGDQEPLFRAAFIDYLLKHAE

pLDDT: mean 81.32, std 16.13, range [40.97, 96.31]

Secondary structure (DSSP, 8-state):
-----HHHHHHHHHTS-HHHHHHHHHHHHHHHT-HHHHHHHHTTSTHHHHTTT-HHHHTTTTSSHHHHHHHHHHHHTT--GGGHHHHHHHHHHHHHHT--